Protein AF-A0A1M6QJ89-F1 (afdb_monomer_lite)

pLDDT: mean 73.18, std 14.74, range [41.53, 89.06]

Radius of gyration: 28.15 Å; chains: 1; bounding box: 42×95×45 Å

Organism: NCBI:txid90970

Foldseek 3Di:
DPPPPDDPLRVVLVVVVVVLVVVCVVDDDPVNVVSVVVCVVCVVVVSVCSVPDDPVVVVVVVVVVVVVCCVVPVDDDPPPPPPPPPPPPPPPPPDDDDDD

Structure (mmCIF, N/CA/C/O backbone):
data_AF-A0A1M6QJ89-F1
#
_entry.id   AF-A0A1M6QJ89-F1
#
loop_
_atom_site.group_PDB
_atom_site.id
_atom_site.type_symbol
_atom_site.label_atom_id
_atom_site.label_alt_id
_atom_site.label_comp_id
_atom_site.label_asym_id
_atom_site.label_entity_id
_atom_site.label_seq_id
_atom_site.pdbx_PDB_ins_code
_atom_site.Cartn_x
_atom_site.Cartn_y
_atom_site.Cartn_z
_atom_site.occupancy
_atom_site.B_iso_or_equiv
_atom_site.auth_seq_id
_atom_site.auth_comp_id
_atom_site.auth_asym_id
_atom_site.auth_atom_id
_atom_site.pdbx_PDB_model_num
ATOM 1 N N . MET A 1 1 ? -2.762 -8.109 -29.928 1.00 43.59 1 MET A N 1
ATOM 2 C CA . MET A 1 1 ? -3.142 -8.851 -28.710 1.00 43.59 1 MET A CA 1
ATOM 3 C C . MET A 1 1 ? -2.229 -8.304 -27.638 1.00 43.59 1 MET A C 1
ATOM 5 O O . MET A 1 1 ? -1.180 -8.880 -27.397 1.00 43.59 1 MET A O 1
ATOM 9 N N . ASP A 1 2 ? -2.541 -7.104 -27.156 1.00 51.19 2 ASP A N 1
ATOM 10 C CA . ASP A 1 2 ? -1.752 -6.454 -26.115 1.00 51.19 2 ASP A CA 1
ATOM 11 C C . ASP A 1 2 ? -1.922 -7.264 -24.833 1.00 51.19 2 ASP A C 1
ATOM 13 O O . ASP A 1 2 ? -3.051 -7.582 -24.448 1.00 51.19 2 ASP A O 1
ATOM 17 N N . ASP A 1 3 ? -0.804 -7.670 -24.233 1.00 56.00 3 ASP A N 1
ATOM 18 C CA . ASP A 1 3 ? -0.787 -8.370 -22.955 1.00 56.00 3 ASP A CA 1
ATOM 19 C C . ASP A 1 3 ? -1.562 -7.531 -21.933 1.00 56.00 3 ASP A C 1
ATOM 21 O O . ASP A 1 3 ? -1.105 -6.491 -21.467 1.00 56.00 3 ASP A O 1
ATOM 25 N N . LEU A 1 4 ? -2.758 -8.001 -21.569 1.00 63.97 4 LEU A N 1
ATOM 26 C CA . LEU A 1 4 ? -3.645 -7.431 -20.546 1.00 63.97 4 LEU A CA 1
ATOM 27 C C . LEU A 1 4 ? -3.062 -7.560 -19.125 1.00 63.97 4 LEU A C 1
ATOM 29 O O . LEU A 1 4 ? -3.797 -7.538 -18.136 1.00 63.97 4 LEU A O 1
ATOM 33 N N . SER A 1 5 ? -1.747 -7.743 -18.998 1.00 69.69 5 SER A N 1
ATOM 34 C CA . SER A 1 5 ? -1.084 -7.774 -17.709 1.00 69.69 5 SER A CA 1
ATOM 35 C C . SER A 1 5 ? -1.139 -6.372 -17.095 1.00 69.69 5 SER A C 1
ATOM 37 O O . SER A 1 5 ? -0.664 -5.426 -17.728 1.00 69.69 5 SER A O 1
ATOM 39 N N . PRO A 1 6 ? -1.701 -6.215 -15.883 1.00 73.69 6 PRO A N 1
ATOM 40 C CA . PRO A 1 6 ? -1.729 -4.923 -15.213 1.00 73.69 6 PRO A CA 1
ATOM 41 C C . PRO A 1 6 ? -0.305 -4.381 -15.069 1.00 73.69 6 PRO A C 1
ATOM 43 O O . PRO A 1 6 ? 0.620 -5.135 -14.734 1.00 73.69 6 PRO A O 1
ATOM 46 N N . SER A 1 7 ? -0.139 -3.081 -15.332 1.00 82.69 7 SER A N 1
ATOM 47 C CA . SER A 1 7 ? 1.164 -2.415 -15.259 1.00 82.69 7 SER A CA 1
ATOM 48 C C . SER A 1 7 ? 1.778 -2.566 -13.862 1.00 82.69 7 SER A C 1
ATOM 50 O O . SER A 1 7 ? 1.086 -2.880 -12.885 1.00 82.69 7 SER A O 1
ATOM 52 N N . LEU A 1 8 ? 3.095 -2.369 -13.728 1.00 80.81 8 LEU A N 1
ATOM 53 C CA . LEU A 1 8 ? 3.734 -2.365 -12.407 1.00 80.81 8 LEU A CA 1
ATOM 54 C C . LEU A 1 8 ? 3.043 -1.363 -11.470 1.00 80.81 8 LEU A C 1
ATOM 56 O O . LEU A 1 8 ? 2.740 -1.698 -10.327 1.00 80.81 8 LEU A O 1
ATOM 60 N N . HIS A 1 9 ? 2.715 -0.180 -11.984 1.00 82.62 9 HIS A N 1
ATOM 61 C CA . HIS A 1 9 ? 1.980 0.864 -11.278 1.00 82.62 9 HIS A CA 1
ATOM 62 C C . HIS A 1 9 ? 0.616 0.385 -10.778 1.00 82.62 9 HIS A C 1
ATOM 64 O O . HIS A 1 9 ? 0.305 0.563 -9.599 1.00 82.62 9 HIS A O 1
ATOM 70 N N . ASP A 1 10 ? -0.166 -0.280 -11.632 1.00 83.12 10 ASP A N 1
ATOM 71 C CA . ASP A 1 10 ? -1.483 -0.810 -11.258 1.00 83.12 10 ASP A CA 1
ATOM 72 C C . ASP A 1 10 ? -1.367 -1.891 -10.179 1.00 83.12 10 ASP A C 1
ATOM 74 O O . ASP A 1 10 ? -2.137 -1.899 -9.216 1.00 83.12 10 ASP A O 1
ATOM 78 N N . ARG A 1 11 ? -0.371 -2.779 -10.292 1.00 84.12 11 ARG A N 1
ATOM 79 C CA . ARG A 1 11 ? -0.101 -3.821 -9.287 1.00 84.12 11 ARG A CA 1
ATOM 80 C C . ARG A 1 11 ? 0.304 -3.219 -7.942 1.00 84.12 11 ARG A C 1
ATOM 82 O O . ARG A 1 11 ? -0.178 -3.673 -6.904 1.00 84.12 11 ARG A O 1
ATOM 89 N N . THR A 1 12 ? 1.127 -2.173 -7.946 1.00 83.44 12 THR A N 1
ATOM 90 C CA . THR A 1 12 ? 1.528 -1.454 -6.728 1.00 83.44 12 THR A CA 1
ATOM 91 C C . THR A 1 12 ? 0.328 -0.775 -6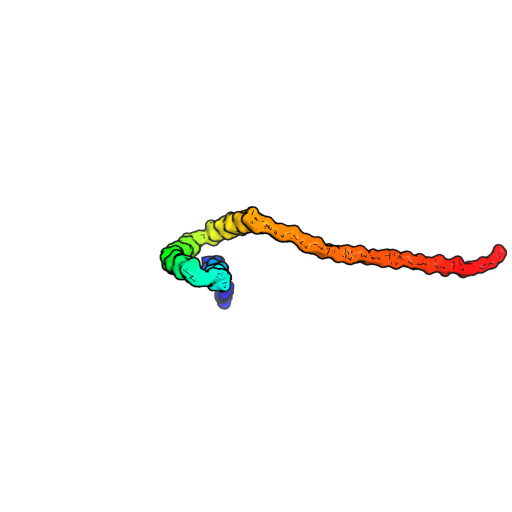.067 1.00 83.44 12 THR A C 1
ATOM 93 O O . THR A 1 12 ? 0.128 -0.912 -4.859 1.00 83.44 12 THR A O 1
ATOM 96 N N . MET A 1 13 ? -0.528 -0.113 -6.850 1.00 86.62 13 MET A N 1
ATOM 97 C CA . MET A 1 13 ? -1.752 0.511 -6.337 1.00 86.62 13 MET A CA 1
ATOM 98 C C . MET A 1 13 ? -2.739 -0.518 -5.770 1.00 86.62 13 MET A C 1
ATOM 100 O O . MET A 1 13 ? -3.306 -0.297 -4.698 1.00 86.62 13 MET A O 1
ATOM 104 N N . GLN A 1 14 ? -2.901 -1.672 -6.426 1.00 87.25 14 GLN A N 1
ATOM 105 C CA . GLN A 1 14 ? -3.701 -2.784 -5.899 1.00 87.25 14 GLN A CA 1
ATOM 106 C C . GLN A 1 14 ? -3.141 -3.323 -4.576 1.00 87.25 14 GLN A C 1
ATOM 108 O O . GLN A 1 14 ? -3.904 -3.597 -3.648 1.00 87.25 14 GLN A O 1
ATOM 113 N N . GLY A 1 15 ? -1.815 -3.438 -4.459 1.00 85.00 15 GLY A N 1
ATOM 114 C CA . GLY A 1 15 ? -1.152 -3.842 -3.219 1.00 85.00 15 GLY A CA 1
ATOM 115 C C . GLY A 1 15 ? -1.441 -2.879 -2.066 1.00 85.00 15 GLY A C 1
ATOM 116 O O . GLY A 1 15 ? -1.835 -3.311 -0.982 1.00 85.00 15 GLY A O 1
ATOM 117 N N . ILE A 1 16 ? -1.328 -1.572 -2.315 1.00 86.00 16 ILE A N 1
ATOM 118 C CA . ILE A 1 16 ? -1.650 -0.532 -1.327 1.00 86.00 16 ILE A CA 1
ATOM 119 C C . ILE A 1 16 ? -3.115 -0.626 -0.898 1.00 86.00 16 ILE A C 1
ATOM 121 O O . ILE A 1 16 ? -3.400 -0.591 0.299 1.00 86.00 16 ILE A O 1
ATOM 125 N N . GLN A 1 17 ? -4.037 -0.804 -1.848 1.00 87.25 17 GLN A N 1
ATOM 126 C CA . GLN A 1 17 ? -5.458 -0.950 -1.535 1.00 87.25 17 GLN A CA 1
ATOM 127 C C . GLN A 1 17 ? -5.725 -2.175 -0.650 1.00 87.25 17 GLN A C 1
ATOM 129 O O . GLN A 1 17 ? -6.420 -2.064 0.355 1.00 87.25 17 GLN A O 1
ATOM 134 N N . SER A 1 18 ? -5.104 -3.317 -0.956 1.00 87.06 18 SER A N 1
ATOM 135 C CA . SER A 1 18 ? -5.227 -4.543 -0.156 1.00 87.06 18 SER A CA 1
ATOM 136 C C . SER A 1 18 ? -4.750 -4.352 1.290 1.00 87.06 18 SER A C 1
ATOM 138 O O . SER A 1 18 ? -5.396 -4.809 2.236 1.00 87.06 18 SER A O 1
ATOM 140 N N . VAL A 1 19 ? -3.645 -3.623 1.491 1.00 84.69 19 VAL A N 1
ATOM 141 C CA . VAL A 1 19 ? -3.148 -3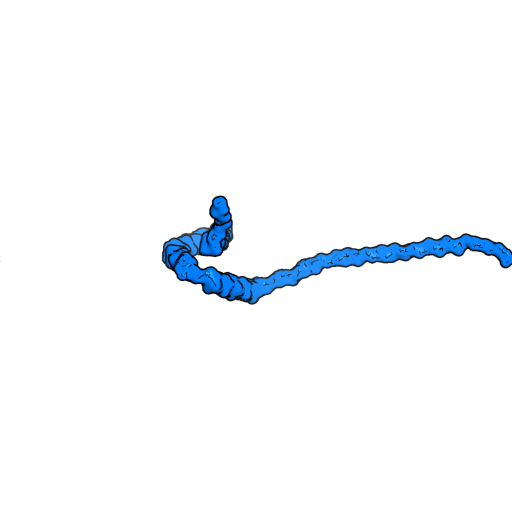.294 2.836 1.00 84.69 19 VAL A CA 1
ATOM 142 C C . VAL A 1 19 ? -4.126 -2.382 3.572 1.00 84.69 19 VAL A C 1
ATOM 144 O O . VAL A 1 19 ? -4.435 -2.639 4.735 1.00 84.69 19 VAL A O 1
ATOM 147 N N . ILE A 1 20 ? -4.642 -1.350 2.903 1.00 85.81 20 ILE A N 1
ATOM 148 C CA . ILE A 1 20 ? -5.637 -0.434 3.472 1.00 85.81 20 ILE A CA 1
ATOM 149 C C . ILE A 1 20 ? -6.885 -1.204 3.919 1.00 85.81 20 ILE A C 1
ATOM 151 O O . ILE A 1 20 ? -7.326 -1.058 5.062 1.00 85.81 20 ILE A O 1
ATOM 155 N N . ASP A 1 21 ? -7.415 -2.065 3.053 1.00 87.19 21 ASP A N 1
ATOM 156 C CA . ASP A 1 21 ? -8.604 -2.865 3.341 1.00 87.19 21 ASP A CA 1
ATOM 157 C C . ASP A 1 21 ? -8.363 -3.791 4.537 1.00 87.19 21 ASP A C 1
ATOM 159 O O . ASP A 1 21 ? -9.202 -3.887 5.437 1.00 87.19 21 ASP A O 1
ATOM 163 N N . ARG A 1 22 ? -7.182 -4.416 4.608 1.00 86.81 22 ARG A N 1
ATOM 164 C CA . ARG A 1 22 ? -6.784 -5.258 5.741 1.00 86.81 22 ARG A CA 1
ATOM 165 C C . ARG A 1 22 ? -6.708 -4.469 7.045 1.00 86.81 22 ARG A C 1
ATOM 167 O O . ARG A 1 22 ? -7.207 -4.934 8.066 1.00 86.81 22 ARG A O 1
ATOM 174 N N . VAL A 1 23 ? -6.126 -3.271 7.032 1.00 84.44 23 VAL A N 1
ATOM 175 C CA . VAL A 1 23 ? -6.088 -2.396 8.215 1.00 84.44 23 VAL A CA 1
ATOM 176 C C . VAL A 1 23 ? -7.513 -2.059 8.662 1.00 84.44 23 VAL A C 1
ATOM 178 O O . VAL A 1 23 ? -7.838 -2.192 9.841 1.00 84.44 23 VAL A O 1
ATOM 181 N N . PHE A 1 24 ? -8.410 -1.726 7.733 1.00 86.00 24 PHE A N 1
ATOM 182 C CA . PHE A 1 24 ? -9.803 -1.418 8.062 1.00 86.00 24 PHE A CA 1
ATOM 183 C C . PHE A 1 24 ? -10.630 -2.600 8.577 1.00 86.00 24 PHE A C 1
ATOM 185 O O . PHE A 1 24 ? -11.643 -2.366 9.241 1.00 86.00 24 PHE A O 1
ATOM 192 N N . GLN A 1 25 ? -10.225 -3.843 8.305 1.00 87.31 25 GLN A N 1
ATOM 193 C CA . GLN A 1 25 ? -10.842 -5.032 8.905 1.00 87.31 25 GLN A CA 1
ATOM 194 C C . GLN A 1 25 ? -10.499 -5.179 10.394 1.00 87.31 25 GLN A C 1
ATOM 196 O O . GLN A 1 25 ? -11.295 -5.735 11.149 1.00 87.31 25 GLN A O 1
ATOM 201 N N . HIS A 1 26 ? -9.339 -4.676 10.824 1.00 83.75 26 HIS A N 1
ATOM 202 C CA . HIS A 1 26 ? -8.853 -4.822 12.199 1.00 83.75 26 HIS A CA 1
ATOM 203 C C . HIS A 1 26 ? -9.102 -3.592 13.079 1.00 83.75 26 HIS A C 1
ATOM 205 O O . HIS A 1 26 ? -9.141 -3.723 14.300 1.00 83.75 26 HIS A O 1
ATOM 211 N N . VAL A 1 27 ? -9.301 -2.413 12.486 1.00 86.25 27 VAL A N 1
ATOM 212 C CA . VAL A 1 27 ? -9.489 -1.156 13.223 1.00 86.25 27 VAL A CA 1
ATOM 213 C C . VAL A 1 27 ? -10.975 -0.817 13.394 1.00 86.25 27 VAL A C 1
ATOM 215 O O . VAL A 1 27 ? -11.759 -0.876 12.443 1.00 86.25 27 VAL A O 1
ATOM 218 N N . GLN A 1 28 ? -11.372 -0.402 14.602 1.00 88.69 28 GLN A N 1
ATOM 219 C CA . GLN A 1 28 ? -12.754 -0.038 14.941 1.00 88.69 28 GLN A CA 1
ATOM 220 C C . GLN A 1 28 ? -12.849 1.336 15.626 1.00 88.69 28 GLN A C 1
ATOM 222 O O . GLN A 1 28 ? -11.858 1.909 16.071 1.00 88.69 28 GLN A O 1
ATOM 227 N N . GLY A 1 29 ? -14.063 1.890 15.697 1.00 88.94 29 GLY A N 1
ATOM 228 C CA . GLY A 1 29 ? -14.339 3.128 16.435 1.00 88.94 29 GLY A CA 1
ATOM 229 C C . GLY A 1 29 ? -13.608 4.366 15.895 1.00 88.94 29 GLY A C 1
ATOM 230 O O . GLY A 1 29 ? -13.542 4.588 14.686 1.00 88.94 29 GLY A O 1
ATOM 231 N N . MET A 1 30 ? -13.086 5.199 16.800 1.00 85.94 30 MET A N 1
ATOM 232 C CA . MET A 1 30 ? -12.434 6.477 16.467 1.00 85.94 30 MET A CA 1
ATOM 233 C C . MET A 1 30 ? -11.175 6.317 15.611 1.00 85.94 30 MET A C 1
ATOM 235 O O . MET A 1 30 ? -10.951 7.117 14.705 1.00 85.94 30 MET A O 1
ATOM 239 N N . GLU A 1 31 ? -10.386 5.269 15.836 1.00 85.19 31 GLU A N 1
ATOM 240 C CA . GLU A 1 31 ? -9.177 4.998 15.050 1.00 85.19 31 GLU A CA 1
ATOM 241 C C . GLU A 1 31 ? -9.510 4.825 13.566 1.00 85.19 31 GLU A C 1
ATOM 243 O O . GLU A 1 31 ? -8.839 5.384 12.702 1.00 85.19 31 GLU A O 1
ATOM 248 N N . LYS A 1 32 ? -10.623 4.148 13.258 1.00 89.06 32 LYS A N 1
ATOM 249 C CA . LYS A 1 32 ? -11.096 3.977 11.880 1.00 89.06 32 LYS A CA 1
ATOM 250 C C . LYS A 1 32 ? -11.420 5.317 11.222 1.00 89.06 32 LYS A C 1
ATOM 252 O O . LYS A 1 32 ? -11.111 5.508 10.049 1.00 89.06 32 LYS A O 1
ATOM 257 N N . ILE A 1 33 ? -12.017 6.250 11.964 1.00 86.94 33 ILE A N 1
ATOM 258 C CA . ILE A 1 33 ? -12.356 7.592 11.467 1.00 86.94 33 ILE A CA 1
ATOM 259 C C . ILE A 1 33 ? -11.078 8.384 11.168 1.00 86.94 33 ILE A C 1
ATOM 261 O O . ILE A 1 33 ? -10.960 8.980 10.096 1.00 86.94 33 ILE A O 1
ATOM 265 N N . ILE A 1 34 ? -10.106 8.347 12.084 1.00 87.50 34 ILE A N 1
ATOM 266 C CA . ILE A 1 34 ? -8.816 9.035 11.943 1.00 87.50 34 ILE A CA 1
ATOM 267 C C . ILE A 1 34 ? -8.043 8.481 10.741 1.00 87.50 34 ILE A C 1
ATOM 269 O O . ILE A 1 34 ? -7.579 9.252 9.896 1.00 87.50 34 ILE A O 1
ATOM 273 N N . ILE A 1 35 ? -7.951 7.153 10.625 1.00 87.06 35 ILE A N 1
ATOM 274 C CA . ILE A 1 35 ? -7.265 6.480 9.518 1.00 87.06 35 ILE A CA 1
ATOM 275 C C . ILE A 1 35 ? -7.960 6.794 8.195 1.00 87.06 35 ILE A C 1
ATOM 277 O O . ILE A 1 35 ? -7.293 7.186 7.243 1.00 87.06 35 ILE A O 1
ATOM 281 N N . ASN A 1 36 ? -9.292 6.722 8.132 1.00 88.81 36 ASN A N 1
ATOM 282 C CA . ASN A 1 36 ? -10.039 7.044 6.917 1.00 88.81 36 ASN A CA 1
ATOM 283 C C . ASN A 1 36 ? -9.813 8.487 6.461 1.00 88.81 36 ASN A C 1
ATOM 285 O O . ASN A 1 36 ? -9.534 8.731 5.287 1.00 88.81 36 ASN A O 1
ATOM 289 N N . ARG A 1 37 ? -9.845 9.451 7.388 1.00 88.50 37 ARG A N 1
ATOM 290 C CA . ARG A 1 37 ? -9.576 10.851 7.047 1.00 88.50 37 ARG A CA 1
ATOM 291 C C . ARG A 1 37 ? -8.145 11.054 6.553 1.00 88.50 37 ARG A C 1
ATOM 293 O O . ARG A 1 37 ? -7.933 11.770 5.578 1.00 88.50 37 ARG A O 1
ATOM 300 N N . SER A 1 38 ? -7.185 10.403 7.202 1.00 85.69 38 SER A N 1
ATOM 301 C CA . SER A 1 38 ? -5.767 10.474 6.837 1.00 85.69 38 SER A CA 1
ATOM 302 C C . SER A 1 38 ? -5.513 9.869 5.456 1.00 85.69 38 SER A C 1
ATOM 304 O O . SER A 1 38 ? -4.862 10.492 4.618 1.00 85.69 38 SER A O 1
ATOM 306 N N . ILE A 1 39 ? -6.092 8.697 5.176 1.00 86.81 39 ILE A N 1
ATOM 307 C CA . ILE A 1 39 ? -5.981 8.025 3.878 1.00 86.81 39 ILE A CA 1
ATOM 308 C C . ILE A 1 39 ? -6.580 8.895 2.776 1.00 86.81 39 ILE A C 1
ATOM 310 O O . ILE A 1 39 ? -5.908 9.122 1.777 1.00 86.81 39 ILE A O 1
ATOM 314 N N . GLN A 1 40 ? -7.772 9.469 2.963 1.00 87.94 40 GLN A N 1
ATOM 315 C CA . GLN A 1 40 ? -8.383 10.349 1.956 1.00 87.94 40 GLN A CA 1
ATOM 316 C C . GLN A 1 40 ? -7.505 11.553 1.582 1.00 87.94 40 GLN A C 1
ATOM 318 O O . GLN A 1 40 ? -7.532 12.004 0.439 1.00 87.94 40 GLN A O 1
ATOM 323 N N . MET A 1 41 ? -6.718 12.079 2.523 1.00 84.81 41 MET A N 1
ATOM 324 C CA . MET A 1 41 ? -5.820 13.207 2.263 1.00 84.81 41 MET A CA 1
ATOM 325 C C . MET A 1 41 ? -4.515 12.791 1.574 1.00 84.81 41 MET A C 1
ATOM 327 O O . MET A 1 41 ? -3.971 13.551 0.772 1.00 84.81 41 MET A O 1
ATOM 331 N N . ILE A 1 42 ? -3.991 11.609 1.904 1.00 84.06 42 ILE A N 1
ATOM 332 C CA . ILE A 1 42 ? -2.666 11.154 1.462 1.00 84.06 42 ILE A CA 1
ATOM 333 C C . ILE A 1 42 ? -2.752 10.372 0.148 1.00 84.06 42 ILE A C 1
ATOM 335 O O . ILE A 1 42 ? -1.883 10.529 -0.709 1.00 84.06 42 ILE A O 1
ATOM 339 N N . TYR A 1 43 ? -3.803 9.571 -0.035 1.00 84.50 43 TYR A N 1
ATOM 340 C CA . TYR A 1 43 ? -3.948 8.636 -1.152 1.00 84.50 43 TYR A CA 1
ATOM 341 C C . TYR A 1 43 ? -3.811 9.293 -2.535 1.00 84.50 43 TYR A C 1
ATOM 343 O O . TYR A 1 43 ? -3.026 8.781 -3.328 1.00 84.50 43 TYR A O 1
ATOM 351 N N . PRO A 1 44 ? -4.424 10.461 -2.828 1.00 85.94 44 PRO A N 1
ATOM 352 C CA . PRO A 1 44 ? -4.269 11.096 -4.141 1.00 85.94 44 PRO A CA 1
ATOM 353 C C . PRO A 1 44 ? -2.819 11.495 -4.446 1.00 85.94 44 PRO A C 1
ATOM 355 O O . PRO A 1 44 ? -2.349 11.376 -5.574 1.00 85.94 44 PRO A O 1
ATOM 358 N N . ARG A 1 45 ? -2.082 11.952 -3.426 1.00 84.81 45 ARG A N 1
ATOM 359 C CA . ARG A 1 45 ? -0.667 12.327 -3.568 1.00 84.81 45 ARG A CA 1
ATOM 360 C C . ARG A 1 45 ? 0.216 11.096 -3.726 1.00 84.81 45 ARG A C 1
ATOM 362 O O . ARG A 1 45 ? 1.180 11.129 -4.482 1.00 84.81 45 ARG A O 1
ATOM 369 N N . LEU A 1 46 ? -0.105 10.024 -3.006 1.00 81.62 46 LEU A N 1
ATOM 370 C CA . LEU A 1 46 ? 0.592 8.748 -3.115 1.00 81.62 46 LEU A CA 1
ATOM 371 C C . LEU A 1 46 ? 0.408 8.142 -4.511 1.00 81.62 46 LEU A C 1
ATOM 373 O O . LEU A 1 46 ? 1.392 7.762 -5.135 1.00 81.62 46 LEU A O 1
ATOM 377 N N . GLU A 1 47 ? -0.819 8.142 -5.030 1.00 85.44 47 GLU A N 1
ATOM 378 C CA . GLU A 1 47 ? -1.127 7.678 -6.383 1.00 85.44 47 GLU A CA 1
ATOM 379 C C . GLU A 1 47 ? -0.362 8.478 -7.443 1.00 85.44 47 GLU A C 1
ATOM 381 O O . GLU A 1 47 ? 0.271 7.891 -8.319 1.00 85.44 47 GLU A O 1
ATOM 386 N N . GLN A 1 48 ? -0.364 9.811 -7.344 1.00 84.75 48 GLN A N 1
ATOM 387 C CA . GLN A 1 48 ? 0.396 10.667 -8.259 1.00 84.75 48 GLN A CA 1
ATOM 388 C C . GLN A 1 48 ? 1.892 10.354 -8.233 1.00 84.75 48 GLN A C 1
ATOM 390 O O . GLN A 1 48 ? 2.510 10.261 -9.289 1.00 84.75 48 GLN A O 1
ATOM 395 N N . ARG A 1 49 ? 2.473 10.162 -7.043 1.00 81.69 49 ARG A N 1
ATOM 396 C CA . ARG A 1 49 ? 3.892 9.811 -6.903 1.00 81.69 49 ARG A CA 1
ATOM 397 C C . ARG A 1 49 ? 4.206 8.454 -7.508 1.00 81.69 49 ARG A C 1
ATOM 399 O O . ARG A 1 49 ? 5.221 8.336 -8.177 1.00 81.69 49 ARG A O 1
ATOM 406 N N . ILE A 1 50 ? 3.345 7.461 -7.301 1.00 84.31 50 ILE A N 1
ATOM 407 C CA . ILE A 1 50 ? 3.540 6.125 -7.866 1.00 84.31 50 ILE A CA 1
ATOM 408 C C . ILE A 1 50 ? 3.469 6.201 -9.383 1.00 84.31 50 ILE A C 1
ATOM 410 O O . ILE A 1 50 ? 4.408 5.774 -10.037 1.00 84.31 50 ILE A O 1
ATOM 414 N N . ARG A 1 51 ? 2.419 6.815 -9.944 1.00 84.19 51 ARG A N 1
ATOM 415 C CA . ARG A 1 51 ? 2.256 6.977 -11.399 1.00 84.19 51 ARG A CA 1
ATOM 416 C C . ARG A 1 51 ? 3.378 7.789 -12.054 1.00 84.19 51 ARG A C 1
ATOM 418 O O . ARG A 1 51 ? 3.657 7.572 -13.226 1.00 84.19 51 ARG A O 1
ATOM 425 N N . ALA A 1 52 ? 3.983 8.729 -11.329 1.00 85.75 52 ALA A N 1
ATOM 426 C CA . ALA A 1 52 ? 5.097 9.539 -11.818 1.00 85.75 52 ALA A CA 1
ATOM 427 C C . ALA A 1 52 ? 6.472 8.872 -11.640 1.00 85.75 52 ALA A C 1
ATOM 429 O O . ALA A 1 52 ? 7.431 9.314 -12.269 1.00 85.75 52 ALA A O 1
ATOM 430 N N . ALA A 1 53 ? 6.579 7.853 -10.785 1.00 81.88 53 ALA A N 1
ATOM 431 C CA . ALA A 1 53 ? 7.827 7.147 -10.533 1.00 81.88 53 ALA A CA 1
ATOM 432 C C . ALA A 1 53 ? 8.156 6.182 -11.676 1.00 81.88 53 ALA A C 1
ATOM 434 O O . ALA A 1 53 ? 7.274 5.533 -12.252 1.00 81.88 53 ALA A O 1
ATOM 435 N N . SER A 1 54 ? 9.448 6.072 -11.972 1.00 84.69 54 SER A N 1
ATOM 436 C CA . SER A 1 54 ? 9.958 5.043 -12.874 1.00 84.69 54 SER A CA 1
ATOM 437 C C . SER A 1 54 ? 9.821 3.650 -12.250 1.00 84.69 54 SER A C 1
ATOM 439 O O . SER A 1 54 ? 9.713 3.496 -11.030 1.00 84.69 54 SER A O 1
ATOM 441 N N . GLU A 1 55 ? 9.821 2.611 -1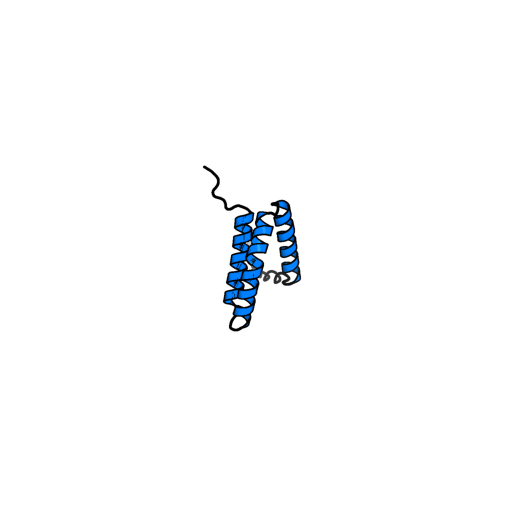3.084 1.00 76.88 55 GLU A N 1
ATOM 442 C CA . GLU A 1 55 ? 9.711 1.233 -12.593 1.00 76.88 55 GLU A CA 1
ATOM 443 C C . GLU A 1 55 ? 10.882 0.845 -11.675 1.00 76.88 55 GLU A C 1
ATOM 445 O O . GLU A 1 55 ? 10.669 0.185 -10.657 1.00 76.88 55 GLU A O 1
ATOM 450 N N . ASP A 1 56 ? 12.092 1.326 -11.972 1.00 80.69 56 ASP A N 1
ATOM 451 C CA . ASP A 1 56 ? 13.297 1.077 -11.171 1.00 80.69 56 ASP A CA 1
ATOM 452 C C . ASP A 1 56 ? 13.208 1.703 -9.768 1.00 80.69 56 ASP A C 1
ATOM 454 O O . ASP A 1 56 ? 13.588 1.086 -8.766 1.00 80.69 56 ASP A O 1
ATOM 458 N N . GLU A 1 57 ? 12.658 2.916 -9.667 1.00 77.31 57 GLU A N 1
ATOM 459 C CA . GLU A 1 57 ? 12.424 3.589 -8.383 1.00 77.31 57 GLU A CA 1
ATOM 460 C C . GLU A 1 57 ? 11.369 2.852 -7.551 1.00 77.31 57 GLU A C 1
ATOM 462 O O . GLU A 1 57 ? 11.550 2.669 -6.346 1.00 77.31 57 GLU A O 1
ATOM 467 N N . LEU A 1 58 ? 10.294 2.373 -8.189 1.00 79.06 58 LEU A N 1
ATOM 468 C CA . LEU A 1 58 ? 9.259 1.585 -7.514 1.00 79.06 58 LEU A CA 1
ATOM 469 C C . LEU A 1 58 ? 9.804 0.255 -6.985 1.00 79.06 58 LEU A C 1
ATOM 471 O O . LEU A 1 58 ? 9.471 -0.133 -5.865 1.00 79.06 58 LEU A O 1
ATOM 475 N N . LEU A 1 59 ? 10.647 -0.434 -7.757 1.00 79.94 59 LEU A N 1
ATOM 476 C CA . LEU A 1 59 ? 11.286 -1.680 -7.328 1.00 79.94 59 LEU A CA 1
ATOM 477 C C . LEU A 1 59 ? 12.221 -1.457 -6.138 1.00 79.94 59 LEU A C 1
ATOM 479 O O . LEU A 1 59 ? 12.170 -2.215 -5.170 1.00 79.94 59 LEU A O 1
ATOM 483 N N . THR A 1 60 ? 13.026 -0.396 -6.186 1.00 81.12 60 THR A N 1
ATOM 484 C CA . THR A 1 60 ? 13.952 -0.046 -5.101 1.00 81.12 60 THR A CA 1
ATOM 485 C C . THR A 1 60 ? 13.196 0.247 -3.805 1.00 81.12 60 THR A C 1
ATOM 487 O O . THR A 1 60 ? 13.560 -0.260 -2.743 1.00 81.12 60 THR A O 1
ATOM 490 N N . GLU A 1 61 ? 12.103 1.006 -3.890 1.00 76.12 61 GLU A N 1
ATOM 491 C CA . GLU A 1 61 ? 11.283 1.339 -2.725 1.00 76.12 61 GLU A CA 1
ATOM 492 C C . GLU A 1 61 ? 10.547 0.109 -2.173 1.00 76.12 61 GLU A C 1
ATOM 494 O O . GLU A 1 61 ? 10.512 -0.107 -0.962 1.00 76.12 61 GLU A O 1
ATOM 499 N N . LEU A 1 62 ? 10.002 -0.749 -3.044 1.00 78.38 62 LEU A N 1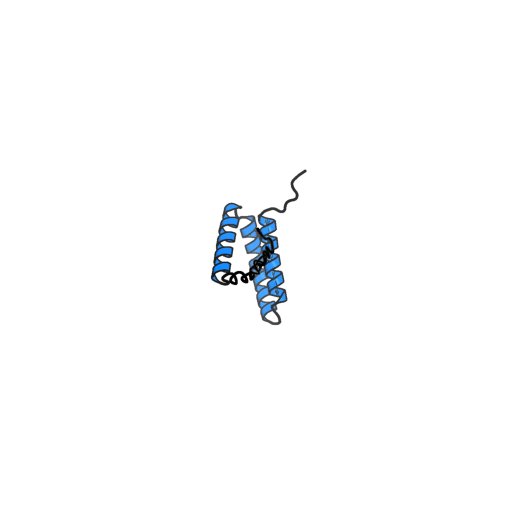
ATOM 500 C CA . LEU A 1 62 ? 9.376 -2.009 -2.627 1.00 78.38 62 LEU A CA 1
ATOM 501 C C . LEU A 1 62 ? 10.362 -2.913 -1.888 1.00 78.38 62 LEU A C 1
ATOM 503 O O . LEU A 1 62 ? 10.005 -3.514 -0.873 1.00 78.38 62 LEU A O 1
ATOM 507 N N . GLN A 1 63 ? 11.600 -2.988 -2.372 1.00 80.06 63 GLN A N 1
ATOM 508 C CA . GLN A 1 63 ? 12.647 -3.781 -1.746 1.00 80.06 63 GLN A CA 1
ATOM 509 C C . GLN A 1 63 ? 13.055 -3.204 -0.387 1.00 80.06 63 GLN A C 1
ATOM 511 O O . GLN A 1 63 ? 13.160 -3.940 0.591 1.00 80.06 63 GLN A O 1
ATOM 516 N N . PHE A 1 64 ? 13.163 -1.880 -0.281 1.00 77.19 64 PHE A N 1
ATOM 517 C CA . PHE A 1 64 ? 13.397 -1.207 0.994 1.00 77.19 64 PHE A CA 1
ATOM 518 C C . PHE A 1 64 ? 12.279 -1.469 2.019 1.00 77.19 64 PHE A C 1
ATOM 520 O O . PHE A 1 64 ? 12.553 -1.763 3.187 1.00 77.19 64 PHE A O 1
ATOM 527 N N . VAL A 1 65 ? 11.014 -1.406 1.591 1.00 77.75 65 VAL A N 1
ATOM 528 C CA . VAL A 1 65 ? 9.858 -1.709 2.450 1.00 77.75 65 VAL A CA 1
ATOM 529 C C . VAL A 1 65 ? 9.862 -3.175 2.881 1.00 77.75 65 VAL A C 1
ATOM 531 O O . VAL A 1 65 ? 9.604 -3.462 4.051 1.00 77.75 65 VAL A O 1
ATOM 534 N N . HIS A 1 66 ? 10.186 -4.101 1.977 1.00 76.12 66 HIS A N 1
ATOM 535 C CA . HIS A 1 66 ? 10.327 -5.521 2.297 1.00 76.12 66 HIS A CA 1
ATOM 536 C C . HIS A 1 66 ? 11.381 -5.748 3.392 1.00 76.12 66 HIS A C 1
ATOM 538 O O . HIS A 1 66 ? 11.086 -6.380 4.407 1.00 76.12 66 HIS A O 1
ATOM 544 N N . ASP A 1 67 ? 12.563 -5.144 3.252 1.00 75.25 67 ASP A N 1
ATOM 545 C CA . ASP A 1 67 ? 13.649 -5.244 4.233 1.00 75.25 67 ASP A CA 1
ATOM 546 C C . ASP A 1 67 ? 13.263 -4.654 5.601 1.00 75.25 67 ASP A C 1
ATOM 548 O O . ASP A 1 67 ? 13.671 -5.150 6.654 1.00 75.25 67 ASP A O 1
ATOM 552 N N . LEU A 1 68 ? 12.471 -3.579 5.615 1.00 72.56 68 LEU A N 1
ATOM 553 C CA . LEU A 1 68 ? 11.915 -3.001 6.842 1.00 72.56 68 LEU A CA 1
ATOM 554 C C . LEU A 1 68 ? 10.919 -3.943 7.518 1.00 72.56 68 LEU A C 1
ATOM 556 O O . LEU A 1 68 ? 10.966 -4.111 8.738 1.00 72.56 68 LEU A O 1
ATOM 560 N N . ILE A 1 69 ? 10.033 -4.567 6.740 1.00 71.50 69 ILE A N 1
ATOM 561 C CA . ILE A 1 69 ? 9.058 -5.527 7.259 1.00 71.50 69 ILE A CA 1
ATOM 562 C C . ILE A 1 69 ? 9.777 -6.737 7.852 1.00 71.50 69 ILE A C 1
ATOM 564 O O . ILE A 1 69 ? 9.425 -7.134 8.958 1.00 71.50 69 ILE A O 1
ATOM 568 N N . GLU A 1 70 ? 10.809 -7.273 7.198 1.00 72.94 70 GLU A N 1
ATOM 569 C CA . GLU A 1 70 ? 11.607 -8.379 7.748 1.00 72.94 70 GLU A CA 1
ATOM 570 C C . GLU A 1 70 ? 12.330 -8.005 9.049 1.00 72.94 70 GLU A C 1
ATOM 572 O O . GLU A 1 70 ? 12.466 -8.834 9.948 1.00 72.94 70 GLU A O 1
ATOM 577 N N . LYS A 1 71 ? 12.769 -6.750 9.197 1.00 71.69 71 LYS A N 1
ATOM 578 C CA . LYS A 1 71 ? 13.383 -6.271 10.447 1.00 71.69 71 LYS A CA 1
ATOM 579 C C . LYS A 1 71 ? 12.379 -6.171 11.596 1.00 71.69 71 LYS A C 1
ATOM 581 O O . LYS A 1 71 ? 12.742 -6.430 12.741 1.00 71.69 71 LYS A O 1
ATOM 586 N N . ILE A 1 72 ? 11.143 -5.764 11.308 1.00 70.38 72 ILE A N 1
ATOM 587 C CA . ILE A 1 72 ? 10.090 -5.548 12.316 1.00 70.38 72 ILE A CA 1
ATOM 588 C C . ILE A 1 72 ? 9.379 -6.864 12.660 1.00 70.38 72 ILE A C 1
ATOM 590 O O . ILE A 1 72 ? 9.088 -7.138 13.823 1.00 70.38 72 ILE A O 1
ATOM 594 N N . MET A 1 73 ? 9.114 -7.688 11.651 1.00 62.72 73 MET A N 1
ATOM 595 C CA . MET A 1 73 ? 8.633 -9.056 11.767 1.00 62.72 73 MET A CA 1
ATOM 596 C C . MET A 1 73 ? 9.728 -9.985 11.251 1.00 62.72 73 MET A C 1
ATOM 598 O O . MET A 1 73 ? 9.672 -10.394 10.088 1.00 62.72 73 MET A O 1
ATOM 602 N N . PRO A 1 74 ? 10.707 -10.358 12.101 1.00 56.09 74 PRO A N 1
ATOM 603 C CA . PRO A 1 74 ? 11.606 -11.437 11.742 1.00 56.09 74 PRO A CA 1
ATOM 604 C C . PRO A 1 74 ? 10.743 -12.645 11.368 1.00 56.09 74 PRO A C 1
ATOM 606 O O . PRO A 1 74 ? 9.770 -12.939 12.083 1.00 56.09 74 PRO A O 1
ATOM 609 N N . PRO A 1 75 ? 11.033 -13.320 10.241 1.00 58.03 75 PRO A N 1
ATOM 610 C CA . PRO A 1 75 ? 10.255 -14.472 9.830 1.00 58.03 75 PRO A CA 1
ATOM 611 C C . PRO A 1 75 ? 10.187 -15.431 11.015 1.00 58.03 75 PRO A C 1
ATOM 613 O O . PRO A 1 75 ? 11.210 -15.725 11.644 1.00 58.03 75 PRO A O 1
ATOM 616 N N . LYS A 1 76 ? 8.971 -15.893 11.354 1.00 57.06 76 LYS A N 1
ATOM 617 C CA . LYS A 1 76 ? 8.824 -16.997 12.306 1.00 57.06 76 LYS A CA 1
ATOM 618 C C . LYS A 1 76 ? 9.808 -18.072 11.851 1.00 57.06 76 LYS A C 1
ATOM 620 O O . LYS A 1 76 ? 9.799 -18.382 10.653 1.00 57.06 76 LYS A O 1
ATOM 625 N N . PRO A 1 77 ? 10.666 -18.594 12.751 1.00 48.88 77 PRO A N 1
ATOM 626 C CA . PRO A 1 77 ? 11.584 -19.654 12.373 1.00 48.88 77 PRO A CA 1
ATOM 627 C C . PRO A 1 77 ? 10.745 -20.705 11.655 1.00 48.88 77 PRO A C 1
ATOM 629 O O . PRO A 1 77 ? 9.637 -20.976 12.140 1.00 48.88 77 PRO A O 1
ATOM 632 N N . PRO A 1 78 ? 11.193 -21.210 10.488 1.00 52.75 78 PRO A N 1
ATOM 633 C CA . PRO A 1 78 ? 10.429 -22.204 9.756 1.00 52.75 78 PRO A CA 1
ATOM 634 C C . PRO A 1 78 ? 10.032 -23.246 10.786 1.00 52.75 78 PRO A C 1
ATOM 636 O O . PRO A 1 78 ? 10.921 -23.767 11.469 1.00 52.75 78 PRO A O 1
ATOM 639 N N . GLU A 1 79 ? 8.721 -23.443 10.987 1.00 48.12 79 GLU A N 1
ATOM 640 C CA . GLU A 1 79 ? 8.227 -24.528 11.826 1.00 48.12 79 GLU A CA 1
ATOM 641 C C . GLU A 1 79 ? 9.015 -25.729 11.354 1.00 48.12 79 GLU A C 1
ATOM 643 O O . GLU A 1 79 ? 8.905 -26.113 10.187 1.00 48.12 79 GLU A O 1
ATOM 648 N N . MET A 1 80 ? 9.934 -26.195 12.205 1.00 45.94 80 MET A N 1
ATOM 649 C CA . MET A 1 80 ? 10.814 -27.288 11.864 1.00 45.94 80 MET A CA 1
ATOM 650 C C . MET A 1 80 ? 9.863 -28.406 11.510 1.00 45.94 80 MET A C 1
ATOM 652 O O . MET A 1 80 ? 9.236 -28.992 12.392 1.00 45.94 80 MET A O 1
ATOM 656 N N . VAL A 1 81 ? 9.704 -28.649 10.211 1.00 47.50 81 VAL A N 1
ATOM 657 C CA . VAL A 1 81 ? 8.974 -29.789 9.708 1.00 47.50 81 VAL A CA 1
ATOM 658 C C . VAL A 1 81 ? 9.762 -30.932 10.302 1.00 47.50 81 VAL A C 1
ATOM 660 O O . VAL A 1 81 ? 10.894 -31.179 9.884 1.00 47.50 81 VAL A O 1
ATOM 663 N N . ILE A 1 82 ? 9.240 -31.519 11.381 1.00 53.62 82 ILE A N 1
ATOM 664 C CA . ILE A 1 82 ? 9.852 -32.643 12.068 1.00 53.62 82 ILE A CA 1
ATOM 665 C C . ILE A 1 82 ? 9.914 -33.714 10.994 1.00 53.62 82 ILE A C 1
ATOM 667 O O . ILE A 1 82 ? 8.933 -34.405 10.711 1.00 53.62 82 ILE A O 1
ATOM 671 N N . ALA A 1 83 ? 11.059 -33.777 10.318 1.00 54.34 83 ALA A N 1
ATOM 672 C CA . ALA A 1 83 ? 11.348 -34.757 9.309 1.00 54.34 83 ALA A CA 1
ATOM 673 C C . ALA A 1 83 ? 11.279 -36.077 10.058 1.00 54.34 83 ALA A C 1
ATOM 675 O O . ALA A 1 83 ? 12.177 -36.418 10.829 1.00 54.34 83 ALA A O 1
ATOM 676 N N . LYS A 1 84 ? 10.144 -36.769 9.912 1.00 52.56 84 LYS A N 1
ATOM 677 C CA . LYS A 1 84 ? 9.905 -38.084 10.491 1.00 52.56 84 LYS A CA 1
ATOM 678 C C . LYS A 1 84 ? 11.091 -38.953 10.088 1.00 52.56 84 LYS A C 1
ATOM 680 O O . LYS A 1 84 ? 11.182 -39.397 8.943 1.00 52.56 84 LYS A O 1
ATOM 685 N N . LYS A 1 85 ? 12.021 -39.152 11.028 1.00 51.12 85 LYS A N 1
ATOM 686 C CA . LYS A 1 85 ? 13.154 -40.071 10.924 1.00 51.12 85 LYS A CA 1
ATOM 687 C C . LYS A 1 85 ? 12.563 -41.414 10.509 1.00 51.12 85 LYS A C 1
ATOM 689 O O . LYS A 1 85 ? 11.909 -42.074 11.312 1.00 51.12 85 LYS A O 1
ATOM 694 N N . LYS A 1 86 ? 12.728 -41.797 9.239 1.00 54.72 86 LYS A N 1
ATOM 695 C CA . LYS A 1 86 ? 12.289 -43.107 8.755 1.00 54.72 86 LYS A CA 1
ATOM 696 C C . LYS A 1 86 ? 13.052 -44.161 9.549 1.00 54.72 86 LYS A C 1
ATOM 698 O O . LYS A 1 86 ? 14.262 -44.316 9.394 1.00 54.72 86 LYS A O 1
ATOM 703 N N . SER A 1 87 ? 12.335 -44.858 10.419 1.00 52.94 87 SER A N 1
ATOM 704 C CA . SER A 1 87 ? 12.817 -45.985 11.205 1.00 52.94 87 SER A CA 1
ATOM 705 C C . SER A 1 87 ? 13.403 -47.020 10.248 1.00 52.94 87 SER A C 1
ATOM 707 O O . SER A 1 87 ? 12.681 -47.663 9.483 1.00 52.94 87 SER A O 1
ATOM 709 N N . LYS A 1 88 ? 14.730 -47.162 10.246 1.00 55.34 88 LYS A N 1
ATOM 710 C CA . LYS A 1 88 ? 15.437 -48.172 9.458 1.00 55.34 88 LYS A CA 1
ATOM 711 C C . LYS A 1 88 ? 15.042 -49.540 10.031 1.00 55.34 88 LYS A C 1
ATOM 713 O O . LYS A 1 88 ? 15.588 -49.971 11.043 1.00 55.34 88 LYS A O 1
ATOM 718 N N . LYS A 1 89 ? 14.039 -50.196 9.429 1.00 52.59 89 LYS A N 1
ATOM 719 C CA . LYS A 1 89 ? 13.659 -51.584 9.739 1.00 52.59 89 LYS A CA 1
ATOM 720 C C . LYS A 1 89 ? 14.913 -52.452 9.602 1.00 52.59 89 LYS A C 1
ATOM 722 O O . LYS A 1 89 ? 15.373 -52.704 8.490 1.00 52.59 89 LYS A O 1
ATOM 727 N N . ARG A 1 90 ? 15.468 -52.897 10.734 1.00 55.19 90 ARG A N 1
ATOM 728 C CA . ARG A 1 90 ? 16.466 -53.969 10.786 1.00 55.19 90 ARG A CA 1
ATOM 729 C C . ARG A 1 90 ? 15.834 -55.203 10.140 1.00 55.19 90 ARG A C 1
ATOM 731 O O . ARG A 1 90 ? 14.915 -55.790 10.706 1.00 55.19 90 ARG A O 1
ATOM 738 N N . LYS A 1 91 ? 16.285 -55.569 8.936 1.00 56.38 91 LYS A N 1
ATOM 739 C CA . LYS A 1 91 ? 15.973 -56.877 8.357 1.00 56.38 91 LYS A CA 1
ATOM 740 C C . LYS A 1 91 ? 16.693 -57.916 9.209 1.00 56.38 91 LYS A C 1
ATOM 742 O O . LYS A 1 91 ? 17.915 -57.981 9.233 1.00 56.38 91 LYS A O 1
ATOM 747 N N . ASN A 1 92 ? 15.895 -58.653 9.965 1.00 54.47 92 ASN A N 1
ATOM 748 C CA . ASN A 1 92 ? 16.298 -59.817 10.726 1.00 54.47 92 ASN A CA 1
ATOM 749 C C . ASN A 1 92 ? 16.565 -60.949 9.726 1.00 54.47 92 ASN A C 1
ATOM 751 O O . ASN A 1 92 ? 15.633 -61.629 9.295 1.00 54.47 92 ASN A O 1
ATOM 755 N N . THR A 1 93 ? 17.811 -61.103 9.282 1.00 58.84 93 THR A N 1
ATOM 756 C CA . THR A 1 93 ? 18.210 -62.232 8.438 1.00 58.84 93 THR A CA 1
ATOM 757 C C . THR A 1 93 ? 18.428 -63.442 9.341 1.00 58.84 93 THR A C 1
ATOM 759 O O . THR A 1 93 ? 19.531 -63.723 9.797 1.00 58.84 93 THR A O 1
ATOM 762 N N . ARG A 1 94 ? 17.337 -64.162 9.623 1.00 54.72 94 ARG A N 1
ATOM 763 C CA . ARG A 1 94 ? 17.405 -65.560 10.050 1.00 54.72 94 ARG A CA 1
ATOM 764 C C . ARG A 1 94 ? 17.979 -66.364 8.884 1.00 54.72 94 ARG A C 1
ATOM 766 O O . ARG A 1 94 ? 17.260 -66.642 7.930 1.00 54.72 94 ARG A O 1
ATOM 773 N N . LEU A 1 95 ? 19.251 -66.736 8.960 1.00 55.62 95 LEU A N 1
ATOM 774 C CA . LEU A 1 95 ? 19.812 -67.815 8.151 1.00 55.62 95 LEU A CA 1
ATOM 775 C C . LEU A 1 95 ? 20.041 -69.006 9.078 1.00 55.62 95 LEU A C 1
ATOM 777 O O . LEU A 1 95 ? 21.027 -69.105 9.799 1.00 55.62 95 LEU A O 1
ATOM 781 N N . ILE A 1 96 ? 19.015 -69.851 9.101 1.00 56.62 96 ILE A N 1
ATOM 782 C CA . ILE A 1 96 ? 19.011 -71.187 9.681 1.00 56.62 96 ILE A CA 1
ATOM 783 C C . ILE A 1 96 ? 19.467 -72.174 8.595 1.00 56.62 96 ILE A C 1
ATOM 785 O O . ILE A 1 96 ? 19.028 -72.086 7.448 1.00 56.62 96 ILE A O 1
ATOM 789 N N . SER A 1 97 ? 20.228 -73.182 9.038 1.00 51.69 97 SER A N 1
ATOM 790 C CA . SER A 1 97 ? 20.592 -74.444 8.365 1.00 51.69 97 SER A CA 1
ATOM 791 C C . SER A 1 97 ? 21.793 -74.364 7.404 1.00 51.69 97 SER A C 1
ATOM 793 O O . SER A 1 97 ? 21.944 -73.387 6.691 1.00 51.69 97 SER A O 1
ATOM 795 N N . ARG A 1 98 ? 22.689 -75.358 7.312 1.00 49.69 98 ARG A N 1
ATOM 796 C CA . ARG A 1 98 ? 22.506 -76.809 7.499 1.00 49.69 98 ARG A CA 1
ATOM 797 C C . ARG A 1 98 ? 23.884 -77.507 7.565 1.00 49.69 98 ARG A C 1
ATOM 799 O O . ARG A 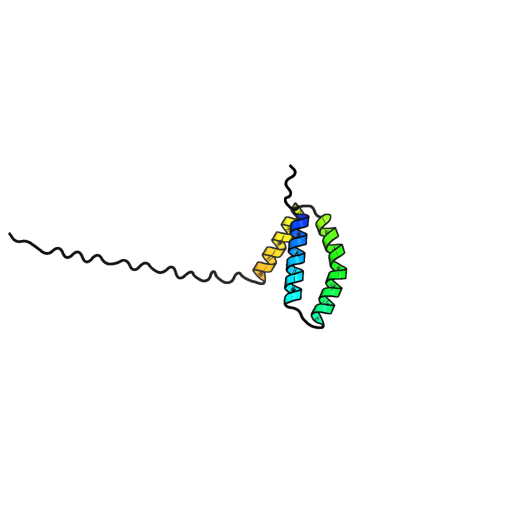1 98 ? 24.800 -77.091 6.871 1.00 49.69 98 ARG A O 1
ATOM 806 N N . LYS A 1 99 ? 23.962 -78.580 8.364 1.00 42.12 99 LYS A N 1
ATOM 807 C CA . LYS A 1 99 ? 24.891 -79.734 8.321 1.00 42.12 99 LYS A CA 1
ATOM 808 C C . LYS A 1 99 ? 25.856 -79.833 7.119 1.00 42.12 99 LYS A C 1
ATOM 810 O O . LYS A 1 99 ? 25.381 -79.960 5.990 1.00 42.12 99 LYS A O 1
ATOM 815 N N . LYS A 1 100 ? 27.137 -80.077 7.405 1.00 41.53 100 LYS A N 1
ATOM 816 C CA . LYS A 1 100 ? 27.817 -81.352 7.110 1.00 41.53 100 LYS A CA 1
ATOM 817 C C . LYS A 1 100 ? 29.053 -81.505 7.983 1.00 41.53 100 LYS A C 1
ATOM 819 O O . LYS A 1 100 ? 29.716 -80.474 8.207 1.00 41.53 100 LYS A O 1
#

Secondary structure (DSSP, 8-state):
----PPPHHHHHHHHHHHHHHHHHHH--HHHHHHHHHHHHHHHHHHHHHHHHS-HHHHHHHHHHHHHHHHHHSPPPPP----------------------

Sequence (100 aa):
MDDLSPSLHDRTMQGIQSVIDRVFQHVQGMEKIIINRSI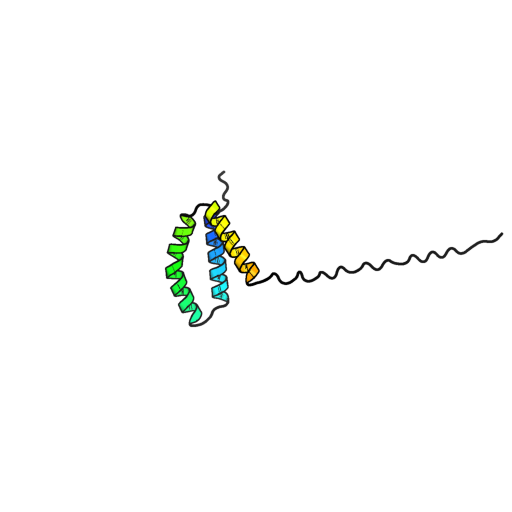QMIYPRLEQRIRAASEDELLTELQFVHDLIEKIMPPKPPEMVIAKKKSKKRKNTRLISRKK